Protein AF-A0A821V799-F1 (afdb_monomer_lite)

pLDDT: mean 78.64, std 12.04, range [44.88, 95.44]

Radius of gyration: 31.74 Å; chains: 1; bounding box: 76×40×94 Å

Structure (mmCIF, N/CA/C/O backbone):
data_AF-A0A821V799-F1
#
_entry.id   AF-A0A821V799-F1
#
loop_
_atom_site.group_PDB
_atom_site.id
_atom_site.type_symbol
_atom_site.label_atom_id
_atom_site.label_alt_id
_atom_site.label_comp_id
_atom_site.label_asym_id
_atom_site.label_entity_id
_atom_site.label_seq_id
_atom_site.pdbx_PDB_ins_code
_atom_site.Cartn_x
_atom_site.Cartn_y
_atom_site.Cartn_z
_atom_site.occupancy
_atom_site.B_iso_or_equiv
_atom_site.auth_seq_id
_atom_site.auth_comp_id
_atom_site.auth_asym_id
_atom_site.auth_atom_id
_atom_site.pdbx_PDB_model_num
ATOM 1 N N . MET A 1 1 ? -54.422 -29.832 62.813 1.00 44.88 1 MET A N 1
ATOM 2 C CA . MET A 1 1 ? -53.818 -30.167 61.504 1.00 44.88 1 MET A CA 1
ATOM 3 C C . MET A 1 1 ? -53.545 -28.840 60.808 1.00 44.88 1 MET A C 1
ATOM 5 O O . MET A 1 1 ? -54.494 -28.139 60.508 1.00 44.88 1 MET A O 1
ATOM 9 N N . GLN A 1 2 ? -52.372 -28.248 61.054 1.00 45.84 2 GLN A N 1
ATOM 10 C CA . GLN A 1 2 ? -51.194 -28.250 60.165 1.00 45.84 2 GLN A CA 1
ATOM 11 C C . GLN A 1 2 ? -51.470 -27.666 58.765 1.00 45.84 2 GLN A C 1
ATOM 13 O O . GLN A 1 2 ? -51.736 -28.395 57.826 1.00 45.84 2 GLN A O 1
ATOM 18 N N . SER A 1 3 ? -51.407 -26.330 58.686 1.00 55.09 3 SER A N 1
ATOM 19 C CA . SER A 1 3 ? -50.520 -25.558 57.796 1.00 55.09 3 SER A CA 1
ATOM 20 C C . SER A 1 3 ? -50.220 -26.160 56.413 1.00 55.09 3 SER A C 1
ATOM 22 O O . SER A 1 3 ? -49.156 -26.746 56.211 1.00 55.09 3 SER A O 1
ATOM 24 N N . GLU A 1 4 ? -51.073 -25.884 55.428 1.00 52.06 4 GLU A N 1
ATOM 25 C CA . GLU A 1 4 ? -50.659 -25.845 54.021 1.00 52.06 4 GLU A CA 1
ATOM 26 C C . GLU A 1 4 ? -50.130 -24.439 53.713 1.00 52.06 4 GLU A C 1
ATOM 28 O O . GLU A 1 4 ? -50.867 -23.512 53.385 1.00 52.06 4 GLU A O 1
ATOM 33 N N . GLY A 1 5 ? -48.821 -24.273 53.901 1.00 55.56 5 GLY A N 1
ATOM 34 C CA . GLY A 1 5 ? -48.084 -23.118 53.414 1.00 55.56 5 GLY A CA 1
ATOM 35 C C . GLY A 1 5 ? -47.923 -23.236 51.905 1.00 55.56 5 GLY A C 1
ATOM 36 O O . GLY A 1 5 ? -47.188 -24.093 51.414 1.00 55.56 5 GLY A O 1
ATOM 37 N N . THR A 1 6 ? -48.600 -22.360 51.172 1.00 60.34 6 THR A N 1
ATOM 38 C CA . THR A 1 6 ? -48.305 -22.044 49.778 1.00 60.34 6 THR A CA 1
ATOM 39 C C . THR A 1 6 ? -46.861 -21.560 49.683 1.00 60.34 6 THR A C 1
ATOM 41 O O . THR A 1 6 ? -46.562 -20.387 49.895 1.00 60.34 6 THR A O 1
ATOM 44 N N . SER A 1 7 ? -45.948 -22.488 49.384 1.00 58.31 7 SER A N 1
ATOM 45 C CA . SER A 1 7 ? -44.627 -22.173 48.853 1.00 58.31 7 SER A CA 1
ATOM 46 C C . SER A 1 7 ? -44.840 -21.583 47.465 1.00 58.31 7 SER A C 1
ATOM 48 O O . SER A 1 7 ? -44.888 -22.275 46.448 1.00 58.31 7 SER A O 1
ATOM 50 N N . GLU A 1 8 ? -45.060 -20.276 47.461 1.00 62.00 8 GLU A N 1
ATOM 51 C CA . GLU A 1 8 ? -44.926 -19.411 46.310 1.00 62.00 8 GLU A CA 1
ATOM 52 C C . GLU A 1 8 ? -43.520 -19.651 45.747 1.00 62.00 8 GLU A C 1
ATOM 54 O O . GLU A 1 8 ? -42.513 -19.213 46.308 1.00 62.00 8 GLU A O 1
ATOM 59 N N . LYS A 1 9 ? -43.431 -20.458 44.683 1.00 63.47 9 LYS A N 1
ATOM 60 C CA . LYS A 1 9 ? -42.217 -20.565 43.876 1.00 63.47 9 LYS A CA 1
ATOM 61 C C . LYS A 1 9 ? -41.972 -19.176 43.312 1.00 63.47 9 LYS A C 1
ATOM 63 O O . LYS A 1 9 ? -42.560 -18.810 42.297 1.00 63.47 9 LYS A O 1
ATOM 68 N N . ALA A 1 10 ? -41.136 -18.412 44.008 1.00 65.69 10 ALA A N 1
ATOM 69 C CA . ALA A 1 10 ? -40.643 -17.136 43.540 1.00 65.69 10 ALA A CA 1
ATOM 70 C C . ALA A 1 10 ? -40.168 -17.315 42.085 1.00 65.69 10 ALA A C 1
ATOM 72 O O . ALA A 1 10 ? -39.417 -18.260 41.808 1.00 65.69 10 ALA A O 1
ATOM 73 N N . PRO A 1 11 ? -40.640 -16.482 41.143 1.00 61.97 11 PRO A N 1
ATOM 74 C CA . PRO A 1 11 ? -40.215 -16.566 39.758 1.00 61.97 11 PRO A CA 1
ATOM 75 C C . PRO A 1 11 ? -38.693 -16.445 39.716 1.00 61.97 11 PRO A C 1
ATOM 77 O O . PRO A 1 11 ? -38.118 -15.508 40.270 1.00 61.97 11 PRO A O 1
ATOM 80 N N . ILE A 1 12 ? -38.039 -17.425 39.091 1.00 66.69 12 ILE A N 1
ATOM 81 C CA . ILE A 1 12 ? -36.601 -17.392 38.836 1.00 66.69 12 ILE A CA 1
ATOM 82 C C . ILE A 1 12 ? -36.384 -16.195 37.915 1.00 66.69 12 ILE A C 1
ATOM 84 O O . ILE A 1 12 ? -36.679 -16.262 36.721 1.00 66.69 12 ILE A O 1
ATOM 88 N N . ALA A 1 13 ? -35.946 -15.075 38.492 1.00 69.69 13 ALA A N 1
ATOM 89 C CA . ALA A 1 13 ? -35.537 -13.913 37.728 1.00 69.69 13 ALA A CA 1
ATOM 90 C C . ALA A 1 13 ? -34.509 -14.395 36.692 1.00 69.69 13 ALA A C 1
ATOM 92 O O . ALA A 1 13 ? -33.601 -15.149 37.064 1.00 69.69 13 ALA A O 1
ATOM 93 N N . PRO A 1 14 ? -34.665 -14.040 35.404 1.00 64.94 14 PRO A N 1
ATOM 94 C CA . PRO A 1 14 ? -33.733 -14.466 34.377 1.00 64.94 14 PRO A CA 1
ATOM 95 C C . PRO A 1 14 ? -32.331 -14.090 34.839 1.00 64.94 14 PRO A C 1
ATOM 97 O O . PRO A 1 14 ? -32.068 -12.936 35.179 1.00 64.94 14 PRO A O 1
ATOM 100 N N . MET A 1 15 ? -31.461 -15.095 34.911 1.00 59.28 15 MET A N 1
ATOM 101 C CA . MET A 1 15 ? -30.066 -14.923 35.273 1.00 59.28 15 MET A CA 1
ATOM 102 C C . MET A 1 15 ? -29.466 -14.010 34.202 1.00 59.28 15 MET A C 1
ATOM 104 O O . MET A 1 15 ? -29.146 -14.458 33.102 1.00 59.28 15 MET A O 1
ATOM 108 N N . GLN A 1 16 ? -29.408 -12.705 34.479 1.00 63.66 16 GLN A N 1
ATOM 109 C CA . GLN A 1 16 ? -28.693 -11.753 33.647 1.00 63.66 16 GLN A CA 1
ATOM 110 C C . GLN A 1 16 ? -27.230 -12.173 33.722 1.00 63.66 16 GLN A C 1
ATOM 112 O O . GLN A 1 16 ? -26.526 -11.848 34.678 1.00 63.66 16 GLN A O 1
ATOM 117 N N . MET A 1 17 ? -26.785 -12.965 32.743 1.00 59.81 17 MET A N 1
ATOM 118 C CA . MET A 1 17 ? -25.363 -13.168 32.523 1.00 59.81 17 MET A CA 1
ATOM 119 C C . MET A 1 17 ? -24.771 -11.778 32.341 1.00 59.81 17 MET A C 1
ATOM 121 O O . MET A 1 17 ? -25.079 -11.091 31.369 1.00 59.81 17 MET A O 1
ATOM 125 N N . SER A 1 18 ? -23.993 -11.347 33.333 1.00 63.16 18 SER A N 1
ATOM 126 C CA . SER A 1 18 ? -23.308 -10.066 33.317 1.00 63.16 18 SER A CA 1
ATOM 127 C C . SER A 1 18 ? -22.488 -9.981 32.031 1.00 63.16 18 SER A C 1
ATOM 129 O O . SER A 1 18 ? -21.439 -10.619 31.910 1.00 63.16 18 SER A O 1
ATOM 131 N N . GLN A 1 19 ? -22.970 -9.196 31.063 1.00 58.53 19 GLN A N 1
ATOM 132 C CA . GLN A 1 19 ? -22.263 -8.935 29.806 1.00 58.53 19 GLN A CA 1
ATOM 133 C C . GLN A 1 19 ? -20.850 -8.384 30.066 1.00 58.53 19 GLN A C 1
ATOM 135 O O . GLN A 1 19 ? -19.951 -8.567 29.252 1.00 58.53 19 GLN A O 1
ATOM 140 N N . SER A 1 20 ? -20.604 -7.837 31.265 1.00 61.72 20 SER A N 1
ATOM 141 C CA . SER A 1 20 ? -19.299 -7.328 31.678 1.00 61.72 20 SER A CA 1
ATOM 142 C C . SER A 1 20 ? -18.207 -8.393 31.817 1.00 61.72 20 SER A C 1
ATOM 144 O O . SER A 1 20 ? -17.038 -8.020 31.895 1.00 61.72 20 SER A O 1
ATOM 146 N N . ALA A 1 21 ? -18.545 -9.679 31.969 1.00 57.41 21 ALA A N 1
ATOM 147 C CA . ALA A 1 21 ? -17.542 -10.746 32.062 1.00 57.41 21 ALA A CA 1
ATOM 148 C C . ALA A 1 21 ? -17.084 -11.176 30.662 1.00 57.41 21 ALA A C 1
ATOM 150 O O . ALA A 1 21 ? -15.892 -11.204 30.372 1.00 57.41 21 ALA A O 1
ATOM 151 N N . ILE A 1 22 ? -18.045 -11.385 29.760 1.00 54.50 22 ILE A N 1
ATOM 152 C CA . ILE A 1 22 ? -17.781 -11.797 28.380 1.00 54.50 22 ILE A CA 1
ATOM 153 C C . ILE A 1 22 ? -17.107 -10.656 27.599 1.00 54.50 22 ILE A C 1
ATOM 155 O O . ILE A 1 22 ? -16.171 -10.897 26.858 1.00 54.50 22 ILE A O 1
ATOM 159 N N . GLU A 1 23 ? -17.456 -9.387 27.801 1.00 55.00 23 GLU A N 1
ATOM 160 C CA . GLU A 1 23 ? -16.751 -8.295 27.103 1.00 55.00 23 GLU A CA 1
ATOM 161 C C . GLU A 1 23 ? -15.305 -8.081 27.580 1.00 55.00 23 GLU A C 1
ATOM 163 O O . GLU A 1 23 ? -14.459 -7.625 26.805 1.00 55.00 23 GLU A O 1
ATOM 168 N N . ARG A 1 24 ? -14.982 -8.438 28.832 1.00 54.84 24 ARG A N 1
ATOM 169 C CA . ARG A 1 24 ? -13.600 -8.363 29.336 1.00 54.84 24 ARG A CA 1
ATOM 170 C C . ARG A 1 24 ? -12.710 -9.444 28.750 1.00 54.84 24 ARG A C 1
ATOM 172 O O . ARG A 1 24 ? -11.565 -9.146 28.420 1.00 54.84 24 ARG A O 1
ATOM 179 N N . ASP A 1 25 ? -13.231 -10.655 28.594 1.00 58.16 25 ASP A N 1
ATOM 180 C CA . ASP A 1 25 ? -12.427 -11.797 28.147 1.00 58.16 25 ASP A CA 1
ATOM 181 C C . ASP A 1 25 ? -12.134 -11.761 26.637 1.00 58.16 25 ASP A C 1
ATOM 183 O O . ASP A 1 25 ? -11.174 -12.374 26.172 1.00 58.16 25 ASP A O 1
ATOM 187 N N . TYR A 1 26 ? -12.918 -10.998 25.868 1.00 57.94 26 TYR A N 1
ATOM 188 C CA . TYR A 1 26 ? -12.770 -10.875 24.413 1.00 57.94 26 TYR A CA 1
ATOM 189 C C . TYR A 1 26 ? -12.082 -9.573 23.977 1.00 57.94 26 TYR A C 1
ATOM 191 O O . TYR A 1 26 ? -11.788 -9.396 22.790 1.00 57.94 26 TYR A O 1
ATOM 199 N N . ALA A 1 27 ? -11.782 -8.657 24.905 1.00 60.25 27 ALA A N 1
ATOM 200 C CA . ALA A 1 27 ? -11.033 -7.451 24.586 1.00 60.25 27 ALA A CA 1
ATOM 201 C C . ALA A 1 27 ? -9.577 -7.829 24.243 1.00 60.25 27 ALA A C 1
ATOM 203 O O . ALA A 1 27 ? -8.856 -8.323 25.114 1.00 60.25 27 ALA A O 1
ATOM 204 N N . PRO A 1 28 ? -9.094 -7.592 23.004 1.00 62.81 28 PRO A N 1
ATOM 205 C CA . PRO A 1 28 ? -7.731 -7.950 22.630 1.00 62.81 28 PRO A CA 1
ATOM 206 C C . PRO A 1 28 ? -6.744 -7.288 23.589 1.00 62.81 28 PRO A C 1
ATOM 208 O O . PRO A 1 28 ? -6.852 -6.087 23.865 1.00 62.81 28 PRO A O 1
ATOM 211 N N . SER A 1 29 ? -5.794 -8.077 24.098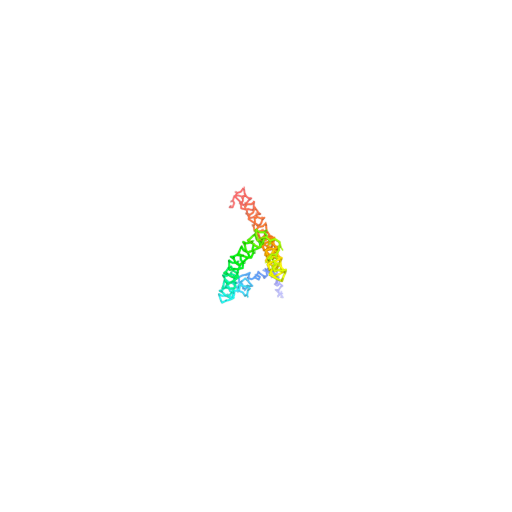 1.00 77.12 29 SER A N 1
ATOM 212 C CA . SER A 1 29 ? -4.816 -7.610 25.079 1.00 77.12 29 SER A CA 1
ATOM 213 C C . SER A 1 29 ? -4.083 -6.364 24.571 1.00 77.12 29 SER A C 1
ATOM 215 O O . SER A 1 29 ? -3.919 -6.148 23.364 1.00 77.12 29 SER A O 1
ATOM 217 N N . SER A 1 30 ? -3.622 -5.518 25.494 1.00 75.38 30 SER A N 1
ATOM 218 C CA . SER A 1 30 ? -2.835 -4.325 25.154 1.00 75.38 30 SER A CA 1
ATOM 219 C C . SER A 1 30 ? -1.642 -4.660 24.246 1.00 75.38 30 SER A C 1
ATOM 221 O O . SER A 1 30 ? -1.372 -3.907 23.311 1.00 75.38 30 SER A O 1
ATOM 223 N N . GLY A 1 31 ? -1.013 -5.825 24.443 1.00 79.50 31 GLY A N 1
ATOM 224 C CA . GLY A 1 31 ? 0.056 -6.342 23.586 1.00 79.50 31 GLY A CA 1
ATOM 225 C C . GLY A 1 31 ? -0.405 -6.693 22.167 1.00 79.50 31 GLY A C 1
ATOM 226 O O . GLY A 1 31 ? 0.225 -6.268 21.200 1.00 79.50 31 GLY A O 1
ATOM 227 N N . ALA A 1 32 ? -1.539 -7.388 22.009 1.00 76.62 32 ALA A N 1
ATOM 228 C CA . ALA A 1 32 ? -2.071 -7.737 20.687 1.00 76.62 32 ALA A CA 1
ATOM 229 C C . ALA A 1 32 ? -2.403 -6.490 19.845 1.00 76.62 32 ALA A C 1
ATOM 231 O O . ALA A 1 32 ? -2.157 -6.460 18.636 1.00 76.62 32 ALA A O 1
ATOM 232 N N . ARG A 1 33 ? -2.898 -5.423 20.487 1.00 80.00 33 ARG A N 1
ATOM 233 C CA . ARG A 1 33 ? -3.135 -4.130 19.823 1.00 80.00 33 ARG A CA 1
ATOM 234 C C . ARG A 1 33 ? -1.834 -3.454 19.389 1.00 80.00 33 ARG A C 1
ATOM 236 O O . ARG A 1 33 ? -1.755 -2.986 18.258 1.00 80.00 33 ARG A O 1
ATOM 243 N N . GLN A 1 34 ? -0.818 -3.433 20.250 1.00 76.06 34 GLN A N 1
ATOM 244 C CA . GLN A 1 34 ? 0.485 -2.837 19.932 1.00 76.06 34 GLN A CA 1
ATOM 245 C C . GLN A 1 34 ? 1.170 -3.549 18.762 1.00 76.06 34 GLN A C 1
ATOM 247 O O . GLN A 1 34 ? 1.641 -2.883 17.843 1.00 76.06 34 GLN A O 1
ATOM 252 N N . ILE A 1 35 ? 1.153 -4.886 18.747 1.00 85.75 35 ILE A N 1
ATOM 253 C CA . ILE A 1 35 ? 1.718 -5.684 17.649 1.00 85.75 35 ILE A CA 1
ATOM 254 C C . ILE A 1 35 ? 1.018 -5.354 16.329 1.00 85.75 35 ILE A C 1
ATOM 256 O O . ILE A 1 35 ? 1.685 -5.085 15.331 1.00 85.75 35 ILE A O 1
ATOM 260 N N . ARG A 1 36 ? -0.322 -5.301 16.322 1.00 78.88 36 ARG A N 1
ATOM 261 C CA . ARG A 1 36 ? -1.086 -4.916 15.127 1.00 78.88 36 ARG A CA 1
ATOM 262 C C . ARG A 1 36 ? -0.696 -3.520 14.636 1.00 78.88 36 ARG A C 1
ATOM 264 O O . ARG A 1 36 ? -0.503 -3.339 13.438 1.00 78.88 36 ARG A O 1
ATOM 271 N N . THR A 1 37 ? -0.554 -2.552 15.538 1.00 83.31 37 THR A N 1
ATOM 272 C CA . THR A 1 37 ? -0.136 -1.189 15.180 1.00 83.31 37 THR A CA 1
ATOM 273 C C . THR A 1 37 ? 1.271 -1.162 14.584 1.00 83.31 37 THR A C 1
ATOM 275 O O . THR A 1 37 ? 1.474 -0.534 13.549 1.00 83.31 37 THR A O 1
ATOM 278 N N . ILE A 1 38 ? 2.230 -1.881 15.175 1.00 88.75 38 ILE A N 1
ATOM 279 C CA . ILE A 1 38 ? 3.603 -1.976 14.653 1.00 88.75 38 ILE A CA 1
ATOM 280 C C . ILE A 1 38 ? 3.608 -2.593 13.251 1.00 88.75 38 ILE A C 1
ATOM 282 O O . ILE A 1 38 ? 4.244 -2.050 12.350 1.00 88.75 38 ILE A O 1
ATOM 286 N N . LEU A 1 39 ? 2.860 -3.679 13.037 1.00 84.12 39 LEU A N 1
ATOM 287 C CA . LEU A 1 39 ? 2.736 -4.313 11.722 1.00 84.12 39 LEU A CA 1
ATOM 288 C C . LEU A 1 39 ? 2.147 -3.361 10.675 1.00 84.12 39 LEU A C 1
ATOM 290 O O . LEU A 1 39 ? 2.625 -3.332 9.545 1.00 84.12 39 LEU A O 1
ATOM 294 N N . LEU A 1 40 ? 1.155 -2.548 11.047 1.00 81.62 40 LEU A N 1
ATOM 295 C CA . LEU A 1 40 ? 0.584 -1.537 10.153 1.00 81.62 40 LEU A CA 1
ATOM 296 C C . LEU A 1 40 ? 1.590 -0.430 9.809 1.00 81.62 40 LEU A C 1
ATOM 298 O O . LEU A 1 40 ? 1.650 -0.008 8.656 1.00 81.62 40 LEU A O 1
ATOM 302 N N . ILE A 1 41 ? 2.401 0.012 10.773 1.00 87.19 41 ILE A N 1
ATOM 303 C CA . ILE A 1 41 ? 3.460 1.006 10.535 1.00 87.19 41 ILE A CA 1
ATOM 304 C C . ILE A 1 41 ? 4.538 0.432 9.610 1.00 87.19 41 ILE A C 1
ATOM 306 O O . ILE A 1 41 ? 4.907 1.076 8.630 1.00 87.19 41 ILE A O 1
ATOM 310 N N . LEU A 1 42 ? 5.018 -0.786 9.881 1.00 88.88 42 LEU A N 1
ATOM 311 C CA . LEU A 1 42 ? 6.009 -1.461 9.036 1.00 88.88 42 LEU A CA 1
ATOM 312 C C . LEU A 1 42 ? 5.488 -1.660 7.612 1.00 88.88 42 LEU A C 1
ATOM 314 O O . LEU A 1 42 ? 6.214 -1.406 6.652 1.00 88.88 42 LEU A O 1
ATOM 318 N N . LEU A 1 43 ? 4.221 -2.051 7.474 1.00 83.12 43 LEU A N 1
ATOM 319 C CA . LEU A 1 43 ? 3.562 -2.152 6.180 1.00 83.12 43 LEU A CA 1
ATOM 320 C C . LEU A 1 43 ? 3.540 -0.794 5.466 1.00 83.12 43 LEU A C 1
ATOM 322 O O . LEU A 1 43 ? 3.904 -0.727 4.297 1.00 83.12 43 LEU A O 1
ATOM 326 N N . ALA A 1 44 ? 3.179 0.290 6.156 1.00 81.25 44 ALA A N 1
ATOM 327 C CA . ALA A 1 44 ? 3.164 1.631 5.570 1.00 81.25 44 ALA A CA 1
ATOM 328 C C . ALA A 1 44 ? 4.558 2.082 5.094 1.00 81.25 44 ALA A C 1
ATOM 330 O O . ALA A 1 44 ? 4.686 2.605 3.987 1.00 81.25 44 ALA A O 1
ATOM 331 N N . ILE A 1 45 ? 5.607 1.830 5.886 1.00 90.69 45 ILE A N 1
ATOM 332 C CA . ILE A 1 45 ? 7.000 2.120 5.504 1.00 90.69 45 ILE A CA 1
ATOM 333 C C . ILE A 1 45 ? 7.396 1.308 4.268 1.00 90.69 45 ILE A C 1
ATOM 335 O O . ILE A 1 45 ? 7.927 1.864 3.307 1.00 90.69 45 ILE A O 1
ATOM 339 N N . HIS A 1 46 ? 7.110 0.004 4.267 1.00 87.69 46 HIS A N 1
ATOM 340 C CA . HIS A 1 46 ? 7.394 -0.866 3.128 1.00 87.69 46 HIS A CA 1
ATOM 341 C C . HIS A 1 46 ? 6.692 -0.378 1.852 1.00 87.69 46 HIS A C 1
ATOM 343 O O . HI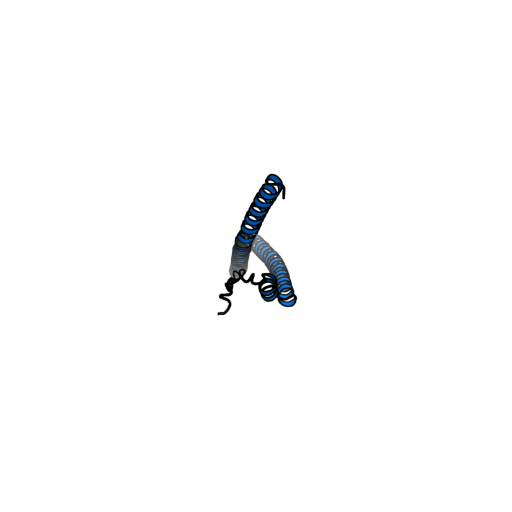S A 1 46 ? 7.320 -0.321 0.796 1.00 87.69 46 HIS A O 1
ATOM 349 N N . MET A 1 47 ? 5.430 0.052 1.953 1.00 79.50 47 MET A N 1
ATOM 350 C CA . MET A 1 47 ? 4.680 0.615 0.825 1.00 79.50 47 MET A CA 1
ATOM 351 C C . MET A 1 47 ? 5.284 1.928 0.315 1.00 79.50 47 MET A C 1
ATOM 353 O O . MET A 1 47 ? 5.379 2.121 -0.896 1.00 79.50 47 MET A O 1
ATOM 357 N N . ALA A 1 48 ? 5.727 2.816 1.209 1.00 86.31 48 ALA A N 1
ATOM 358 C CA . ALA A 1 48 ? 6.372 4.066 0.813 1.00 86.31 48 ALA A CA 1
ATOM 359 C C . ALA A 1 48 ? 7.669 3.809 0.028 1.00 86.31 48 ALA A C 1
ATOM 361 O O . ALA A 1 48 ? 7.883 4.405 -1.027 1.00 86.31 48 ALA A O 1
ATOM 362 N N . LEU A 1 49 ? 8.500 2.873 0.497 1.00 89.75 49 LEU A N 1
ATOM 363 C CA . LEU A 1 49 ? 9.725 2.475 -0.201 1.00 89.75 49 LEU A CA 1
ATOM 364 C C . LEU A 1 49 ? 9.425 1.812 -1.552 1.00 89.75 49 LEU A C 1
ATOM 366 O O . LEU A 1 49 ? 10.062 2.143 -2.550 1.00 89.75 49 LEU A O 1
ATOM 370 N N . ALA A 1 50 ? 8.429 0.922 -1.603 1.00 84.00 50 ALA A N 1
ATOM 371 C CA . ALA A 1 50 ? 8.008 0.273 -2.843 1.00 84.00 50 ALA A CA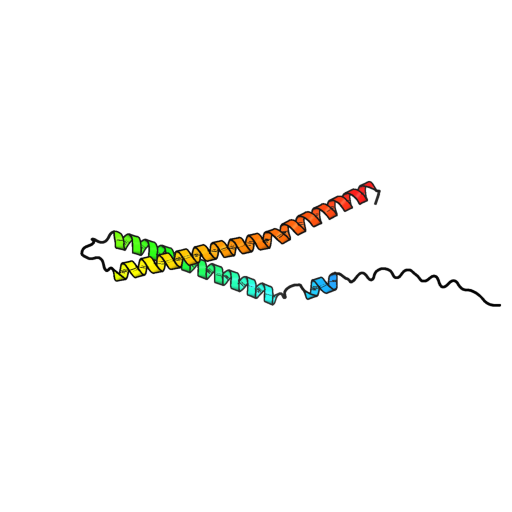 1
ATOM 372 C C . ALA A 1 50 ? 7.503 1.288 -3.882 1.00 84.00 50 ALA A C 1
ATOM 374 O O . ALA A 1 50 ? 7.796 1.146 -5.068 1.00 84.00 50 ALA A O 1
ATOM 375 N N . TRP A 1 51 ? 6.791 2.333 -3.446 1.00 86.62 51 TRP A N 1
ATOM 376 C CA . TRP A 1 51 ? 6.335 3.414 -4.319 1.00 86.62 51 TRP A CA 1
ATOM 377 C C . TRP A 1 51 ? 7.495 4.224 -4.904 1.00 86.62 51 TRP A C 1
ATOM 379 O O . TRP A 1 51 ? 7.525 4.462 -6.111 1.00 86.62 51 TRP A O 1
ATOM 389 N N . VAL A 1 52 ? 8.470 4.610 -4.073 1.00 89.69 52 VAL A N 1
ATOM 390 C CA . VAL A 1 52 ? 9.677 5.315 -4.541 1.00 89.69 52 VAL A CA 1
ATOM 391 C C . VAL A 1 52 ? 10.422 4.464 -5.567 1.00 89.69 52 VAL A C 1
ATOM 393 O O . VAL A 1 52 ? 10.700 4.941 -6.664 1.00 89.69 52 VAL A O 1
ATOM 396 N N . TYR A 1 53 ? 10.648 3.185 -5.260 1.00 86.62 53 TYR A N 1
ATOM 397 C CA . TYR A 1 53 ? 11.301 2.258 -6.181 1.00 86.62 53 TYR A CA 1
ATOM 398 C C . TYR A 1 53 ? 10.528 2.116 -7.499 1.00 86.62 53 TYR A C 1
ATOM 400 O O . TYR A 1 53 ? 11.111 2.191 -8.574 1.00 86.62 53 TYR A O 1
ATOM 408 N N . PHE A 1 54 ? 9.202 1.975 -7.449 1.00 86.00 54 PHE A N 1
ATOM 409 C CA . PHE A 1 54 ? 8.366 1.908 -8.649 1.00 86.00 54 PHE A CA 1
ATOM 410 C C . PHE A 1 54 ? 8.513 3.153 -9.540 1.00 86.00 54 PHE A C 1
ATOM 412 O O . PHE A 1 54 ? 8.661 3.020 -10.758 1.00 86.00 54 PHE A O 1
ATOM 419 N N . LEU A 1 55 ? 8.533 4.352 -8.947 1.00 89.50 55 LEU A N 1
ATOM 420 C CA . LEU A 1 55 ? 8.765 5.595 -9.687 1.00 89.50 55 LEU A CA 1
ATOM 421 C C . LEU A 1 55 ? 10.152 5.627 -10.336 1.00 89.50 55 LEU A C 1
ATOM 423 O O . LEU A 1 55 ? 10.265 6.027 -11.495 1.00 89.50 55 LEU A O 1
ATOM 427 N N . GLU A 1 56 ? 11.191 5.166 -9.638 1.00 89.38 56 GLU A N 1
ATOM 428 C CA . GLU A 1 56 ? 12.539 5.049 -10.207 1.00 89.38 56 GLU A CA 1
ATOM 429 C C . GLU A 1 56 ? 12.560 4.126 -11.430 1.00 89.38 56 GLU A C 1
ATOM 431 O O . GLU A 1 56 ? 13.155 4.472 -12.451 1.00 89.38 56 GLU A O 1
ATOM 436 N N . GLN A 1 57 ? 11.860 2.988 -11.376 1.00 88.38 57 GLN A N 1
ATOM 437 C CA . GLN A 1 57 ? 11.781 2.056 -12.507 1.00 88.38 57 GLN A CA 1
ATOM 438 C C . GLN A 1 57 ? 11.016 2.654 -13.696 1.00 88.38 57 GLN A C 1
ATOM 440 O O . GLN A 1 57 ? 11.424 2.453 -14.841 1.00 88.38 57 GLN A O 1
ATOM 445 N N . ILE A 1 58 ? 9.957 3.439 -13.453 1.00 88.75 58 ILE A N 1
ATOM 446 C CA . ILE A 1 58 ? 9.264 4.190 -14.514 1.00 88.75 58 ILE A CA 1
ATOM 447 C C . ILE A 1 58 ? 10.205 5.213 -15.152 1.00 88.75 58 ILE A C 1
ATOM 449 O O . ILE A 1 58 ? 10.281 5.291 -16.379 1.00 88.75 58 ILE A O 1
ATOM 453 N N . ILE A 1 59 ? 10.923 5.996 -14.344 1.00 91.88 59 ILE A N 1
ATOM 454 C CA . ILE A 1 59 ? 11.867 7.001 -14.847 1.00 91.88 59 ILE A CA 1
ATOM 455 C C . ILE A 1 59 ? 12.965 6.320 -15.672 1.00 91.88 59 ILE A C 1
ATOM 457 O O . ILE A 1 59 ? 13.244 6.764 -16.786 1.00 91.88 59 ILE A O 1
ATOM 461 N N . GLY A 1 60 ? 13.529 5.215 -15.175 1.00 88.62 60 GLY A N 1
ATOM 462 C CA . GLY A 1 60 ? 14.516 4.409 -15.894 1.00 88.62 60 GLY A CA 1
ATOM 463 C C . GLY A 1 60 ? 13.978 3.867 -17.220 1.00 88.62 60 GLY A C 1
ATOM 464 O O . GLY A 1 60 ? 14.661 3.940 -18.241 1.00 88.62 60 GLY A O 1
ATOM 465 N N . LEU A 1 61 ? 12.719 3.421 -17.248 1.00 90.12 61 LEU A N 1
ATOM 466 C CA . LEU A 1 61 ? 12.058 2.973 -18.472 1.00 90.12 61 LEU A CA 1
ATOM 467 C C . LEU A 1 61 ? 11.875 4.117 -19.484 1.00 90.12 61 LEU A C 1
ATOM 469 O O . LEU A 1 61 ? 12.147 3.939 -20.672 1.00 90.12 61 LEU A O 1
ATOM 473 N N . ILE A 1 62 ? 11.446 5.300 -19.035 1.00 90.19 62 ILE A N 1
ATOM 474 C CA . ILE A 1 62 ? 11.306 6.489 -19.895 1.00 90.19 62 ILE A CA 1
ATOM 475 C C . ILE A 1 62 ? 12.669 6.881 -20.474 1.00 90.19 62 ILE A C 1
ATOM 477 O O . ILE A 1 62 ? 12.792 7.100 -21.681 1.00 90.19 62 ILE A O 1
ATOM 481 N N . GLN A 1 63 ? 13.702 6.929 -19.631 1.00 89.06 63 GLN A N 1
ATOM 482 C CA . GLN A 1 63 ? 15.070 7.214 -20.059 1.00 89.06 63 GLN A CA 1
ATOM 483 C C . GLN A 1 63 ? 15.558 6.183 -21.080 1.00 89.06 63 GLN A C 1
ATOM 485 O O . GLN A 1 63 ? 16.103 6.574 -22.109 1.00 89.06 63 GLN A O 1
ATOM 490 N N . TYR A 1 64 ? 15.284 4.893 -20.866 1.00 88.12 64 TYR A N 1
ATOM 491 C CA . TYR A 1 64 ? 15.607 3.829 -21.815 1.00 88.12 64 TYR A CA 1
ATOM 492 C C . TYR A 1 64 ? 14.973 4.054 -23.198 1.00 88.12 64 TYR A C 1
ATOM 494 O O . TYR A 1 64 ? 15.642 3.905 -24.221 1.00 88.12 64 TYR A O 1
ATOM 502 N N . TYR A 1 65 ? 13.699 4.454 -23.259 1.00 87.75 65 TYR A N 1
ATOM 503 C CA . TYR A 1 65 ? 13.030 4.722 -24.539 1.00 87.75 65 TYR A CA 1
ATOM 504 C C . TYR A 1 65 ? 13.547 5.973 -25.258 1.00 87.75 65 TYR A C 1
ATOM 506 O O . TYR A 1 65 ? 13.450 6.029 -26.490 1.00 87.75 65 TYR A O 1
ATOM 514 N N . ASN A 1 66 ? 14.133 6.918 -24.516 1.00 89.56 66 ASN A N 1
ATOM 515 C CA . ASN A 1 66 ? 14.804 8.099 -25.061 1.00 89.56 66 ASN A CA 1
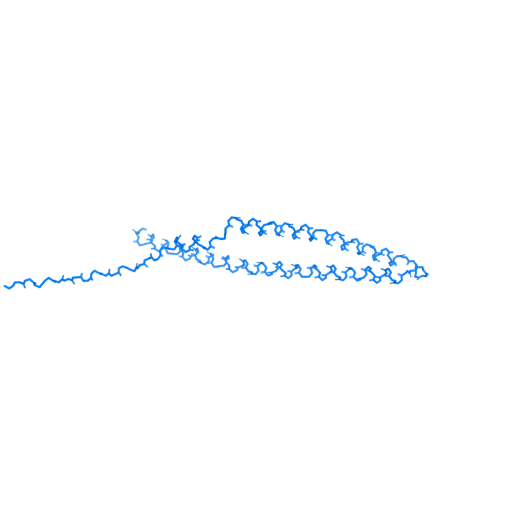ATOM 516 C C . ASN A 1 66 ? 16.202 7.795 -25.632 1.00 89.56 66 ASN A C 1
ATOM 518 O O . ASN A 1 66 ? 16.720 8.595 -26.410 1.00 89.56 66 ASN A O 1
ATOM 522 N N . VAL A 1 67 ? 16.808 6.648 -25.302 1.00 85.81 67 VAL A N 1
ATOM 523 C CA . VAL A 1 67 ? 18.075 6.212 -25.910 1.00 85.81 67 VAL A CA 1
ATOM 524 C C . VAL A 1 67 ? 17.833 5.787 -27.374 1.00 85.81 67 VAL A C 1
ATOM 526 O O . VAL A 1 67 ? 16.853 5.087 -27.663 1.00 85.81 67 VAL A O 1
ATOM 529 N N . PRO A 1 68 ? 18.692 6.174 -28.335 1.00 86.94 68 PRO A N 1
ATOM 530 C CA . PRO A 1 68 ? 18.643 5.685 -29.716 1.00 86.94 68 PRO A CA 1
ATOM 531 C C . PRO A 1 68 ? 18.570 4.146 -29.819 1.00 86.94 68 PRO A C 1
ATOM 533 O O . PRO A 1 68 ? 19.115 3.420 -28.989 1.00 86.94 68 PRO A O 1
ATOM 536 N N . LYS A 1 69 ? 17.811 3.616 -30.790 1.00 83.06 69 LYS A N 1
ATOM 537 C CA . LYS A 1 69 ? 17.495 2.168 -30.887 1.00 83.06 69 LYS A CA 1
ATOM 538 C C . LYS A 1 69 ? 18.713 1.285 -31.175 1.00 83.06 69 LYS A C 1
ATOM 540 O O . LYS A 1 69 ? 18.699 0.107 -30.840 1.00 83.06 69 LYS A O 1
ATOM 545 N N . ASP A 1 70 ? 19.728 1.854 -31.798 1.00 84.81 70 ASP A N 1
ATOM 546 C CA . ASP A 1 70 ? 20.995 1.246 -32.203 1.00 84.81 70 ASP A CA 1
ATOM 547 C C . ASP A 1 70 ? 21.937 0.930 -31.031 1.00 84.81 70 ASP A C 1
ATOM 549 O O . ASP A 1 70 ? 22.787 0.054 -31.157 1.00 84.81 70 ASP A O 1
ATOM 553 N N . ILE A 1 71 ? 21.747 1.578 -29.878 1.00 83.25 71 ILE A N 1
ATOM 554 C CA . ILE A 1 71 ? 22.556 1.391 -28.656 1.00 83.25 71 ILE A CA 1
ATOM 555 C C . ILE A 1 71 ? 21.737 0.882 -27.461 1.00 83.25 71 ILE A C 1
ATOM 557 O O . ILE A 1 71 ? 22.214 0.848 -26.327 1.00 83.25 71 ILE A O 1
ATOM 561 N N . ARG A 1 72 ? 20.485 0.480 -27.693 1.00 83.56 72 ARG A N 1
ATOM 562 C CA . ARG A 1 72 ? 19.589 -0.003 -26.641 1.00 83.56 72 ARG A CA 1
ATOM 563 C C . ARG A 1 72 ? 19.906 -1.444 -26.242 1.00 83.56 72 ARG A C 1
ATOM 565 O O . ARG A 1 72 ? 19.813 -2.356 -27.056 1.00 83.56 72 ARG A O 1
ATOM 572 N N . ASP A 1 73 ? 20.167 -1.656 -24.954 1.00 87.31 73 ASP A N 1
ATOM 573 C CA . ASP A 1 73 ? 20.242 -2.995 -24.366 1.00 87.31 73 ASP A CA 1
ATOM 574 C C . ASP A 1 73 ? 18.833 -3.532 -24.062 1.00 87.31 73 ASP A C 1
ATOM 576 O O . ASP A 1 73 ? 18.109 -3.016 -23.208 1.00 87.31 73 ASP A O 1
ATOM 580 N N . TYR A 1 74 ? 18.413 -4.573 -24.776 1.00 83.75 74 TYR A N 1
ATOM 581 C CA . TYR A 1 74 ? 17.099 -5.192 -24.592 1.00 83.75 74 TYR A CA 1
ATOM 582 C C . TYR A 1 74 ? 16.937 -5.875 -23.224 1.00 83.75 74 TYR A C 1
ATOM 584 O O . TYR A 1 74 ? 15.816 -5.937 -22.712 1.00 83.75 74 TYR A O 1
ATOM 592 N N . ASN A 1 75 ? 18.026 -6.322 -22.589 1.00 86.25 75 ASN A N 1
ATOM 593 C CA . ASN A 1 75 ? 17.966 -6.926 -21.256 1.00 86.25 75 ASN A CA 1
ATOM 594 C C . ASN A 1 75 ? 17.634 -5.879 -20.184 1.00 86.25 75 ASN A C 1
ATOM 596 O O . ASN A 1 75 ? 16.837 -6.142 -19.281 1.00 86.25 75 ASN A O 1
ATOM 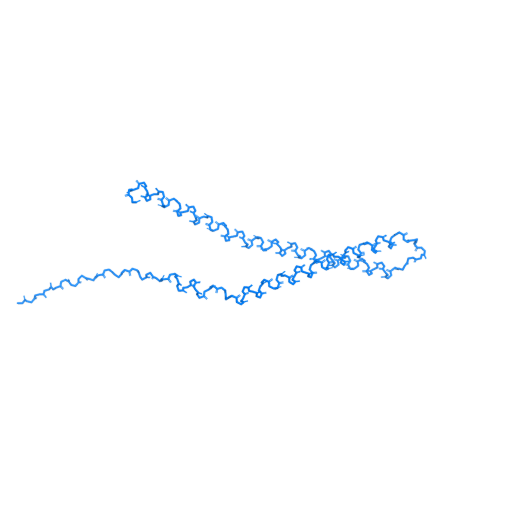600 N N . ALA A 1 76 ? 18.179 -4.665 -20.320 1.00 82.19 76 ALA A N 1
ATOM 601 C CA . ALA A 1 76 ? 17.845 -3.545 -19.443 1.00 82.19 76 ALA A CA 1
ATOM 602 C C . ALA A 1 76 ? 16.359 -3.165 -19.565 1.00 82.19 76 ALA A C 1
ATOM 604 O O . ALA A 1 76 ? 15.683 -2.978 -18.554 1.00 82.19 76 ALA A O 1
ATOM 605 N N . ALA A 1 77 ? 15.824 -3.142 -20.791 1.00 80.81 77 ALA A N 1
ATOM 606 C CA . ALA A 1 77 ? 14.402 -2.901 -21.044 1.00 80.81 77 ALA A CA 1
ATOM 607 C C . ALA A 1 77 ? 13.507 -3.903 -20.309 1.00 80.81 77 ALA A C 1
ATOM 609 O O . ALA A 1 77 ? 12.552 -3.518 -19.636 1.00 80.81 77 ALA A O 1
ATOM 610 N N . PHE A 1 78 ? 13.831 -5.193 -20.432 1.00 86.94 78 PHE A N 1
ATOM 611 C CA . PHE A 1 78 ? 13.075 -6.268 -19.803 1.00 86.94 78 PHE A CA 1
ATOM 612 C C . PHE A 1 78 ? 13.096 -6.158 -18.273 1.00 86.94 78 PHE A C 1
ATOM 614 O O . PHE A 1 78 ? 12.065 -6.347 -17.625 1.00 86.94 78 PHE A O 1
ATOM 621 N N . SER A 1 79 ? 14.238 -5.776 -17.696 1.00 88.75 79 SER A N 1
ATOM 622 C CA . SER A 1 79 ? 14.361 -5.526 -16.257 1.00 88.75 79 SER A CA 1
ATOM 623 C C . SER A 1 79 ? 13.442 -4.387 -15.802 1.00 88.75 79 SER A C 1
ATOM 625 O O . SER A 1 79 ? 12.596 -4.591 -14.933 1.00 88.75 79 SER A O 1
ATOM 627 N N . TYR A 1 80 ? 13.498 -3.224 -16.461 1.00 85.75 80 TYR A N 1
ATOM 628 C CA . TYR A 1 80 ? 12.628 -2.095 -16.116 1.00 85.75 80 TYR A CA 1
ATOM 629 C C . TYR A 1 80 ? 11.143 -2.437 -16.273 1.00 85.75 80 TYR A C 1
ATOM 631 O O . TYR A 1 80 ? 10.348 -2.156 -15.378 1.00 85.75 80 TYR A O 1
ATOM 639 N N . ILE A 1 81 ? 10.758 -3.086 -17.377 1.00 85.81 81 ILE A N 1
ATOM 640 C CA . ILE A 1 81 ? 9.363 -3.480 -17.622 1.00 85.81 81 ILE A CA 1
ATOM 641 C C . ILE A 1 81 ? 8.885 -4.466 -16.556 1.00 85.81 81 ILE A C 1
ATOM 643 O O . ILE A 1 81 ? 7.801 -4.280 -16.005 1.00 85.81 81 ILE A O 1
ATOM 647 N N . SER A 1 82 ? 9.676 -5.493 -16.239 1.00 87.50 82 SER A N 1
ATOM 648 C CA . SER A 1 82 ? 9.278 -6.485 -15.236 1.00 87.50 82 SER A CA 1
ATOM 649 C C . SER A 1 82 ? 9.129 -5.852 -13.850 1.00 87.50 82 SER A C 1
ATOM 651 O O . SER A 1 82 ? 8.107 -6.076 -13.201 1.00 87.50 82 SER A O 1
ATOM 653 N N . ASN A 1 83 ? 10.045 -4.971 -13.437 1.00 86.56 83 ASN A N 1
ATOM 654 C CA . ASN A 1 83 ? 9.932 -4.253 -12.165 1.00 86.56 83 ASN A CA 1
ATOM 655 C C . ASN A 1 83 ? 8.719 -3.309 -12.117 1.00 86.56 83 ASN A C 1
ATOM 657 O O . ASN A 1 83 ? 8.034 -3.245 -11.095 1.00 86.56 83 ASN A O 1
ATOM 661 N N . VAL A 1 84 ? 8.406 -2.614 -13.217 1.00 87.25 84 VAL A N 1
ATOM 662 C CA . VAL A 1 84 ? 7.190 -1.787 -13.324 1.00 87.25 84 VAL A CA 1
ATOM 663 C C . VAL A 1 84 ? 5.935 -2.658 -13.197 1.00 87.25 84 VAL A C 1
ATOM 665 O O . VAL A 1 84 ? 5.024 -2.312 -12.447 1.00 87.25 84 VAL A O 1
ATOM 668 N N . VAL A 1 85 ? 5.884 -3.815 -13.863 1.00 90.00 85 VAL A N 1
ATOM 669 C CA . VAL A 1 85 ? 4.744 -4.743 -13.761 1.00 90.00 85 VAL A CA 1
ATOM 670 C C . VAL A 1 85 ? 4.583 -5.269 -12.333 1.00 90.00 85 VAL A C 1
ATOM 672 O O . VAL A 1 85 ? 3.476 -5.233 -11.795 1.00 90.00 85 VAL A O 1
ATOM 675 N N . PHE A 1 86 ? 5.667 -5.701 -11.684 1.00 87.06 86 PHE A N 1
ATOM 676 C CA . PHE A 1 86 ? 5.618 -6.148 -10.289 1.00 87.06 86 PHE A CA 1
ATOM 677 C C . PHE A 1 86 ? 5.160 -5.036 -9.340 1.00 87.06 86 PHE A C 1
ATOM 679 O O . PHE A 1 86 ? 4.314 -5.284 -8.479 1.00 87.06 86 PHE A O 1
ATOM 686 N N . GLY A 1 87 ? 5.649 -3.806 -9.525 1.00 84.44 87 GLY A N 1
ATOM 687 C CA . GLY A 1 87 ? 5.196 -2.646 -8.755 1.00 84.44 87 GLY A CA 1
ATOM 688 C C . GLY A 1 87 ? 3.702 -2.363 -8.941 1.00 84.44 87 GLY A C 1
ATOM 689 O O . GLY A 1 87 ? 2.988 -2.151 -7.960 1.00 84.44 87 GLY A O 1
ATOM 690 N N . ALA A 1 88 ? 3.194 -2.451 -10.173 1.00 84.94 88 ALA A N 1
ATOM 691 C CA . ALA A 1 88 ? 1.771 -2.277 -10.465 1.00 84.94 88 ALA A CA 1
ATOM 692 C C . ALA A 1 88 ? 0.896 -3.358 -9.802 1.00 84.94 88 ALA A C 1
ATOM 694 O O . ALA A 1 88 ? -0.151 -3.039 -9.234 1.00 84.94 88 ALA A O 1
ATOM 695 N N . ILE A 1 89 ? 1.336 -4.622 -9.818 1.00 88.38 89 ILE A N 1
ATOM 696 C CA . ILE A 1 89 ? 0.646 -5.729 -9.131 1.00 88.38 89 ILE A CA 1
ATOM 697 C C . ILE A 1 89 ? 0.596 -5.479 -7.617 1.00 88.38 89 ILE A C 1
ATOM 699 O O . ILE A 1 89 ? -0.451 -5.668 -6.997 1.00 88.38 89 ILE A O 1
ATOM 703 N N . LEU A 1 90 ? 1.698 -5.013 -7.025 1.00 84.75 90 LEU A N 1
ATOM 704 C CA . LEU A 1 90 ? 1.774 -4.656 -5.604 1.00 84.75 90 LEU A CA 1
ATOM 705 C C . LEU A 1 90 ? 0.780 -3.547 -5.232 1.00 84.75 90 LEU A C 1
ATOM 707 O O . LEU A 1 90 ? 0.058 -3.674 -4.241 1.00 84.75 90 LEU A O 1
ATOM 711 N N . ILE A 1 91 ? 0.688 -2.495 -6.051 1.00 81.88 91 ILE A N 1
ATOM 712 C CA . ILE A 1 91 ? -0.274 -1.399 -5.856 1.00 81.88 91 ILE A CA 1
ATOM 713 C C . ILE A 1 91 ? -1.717 -1.910 -5.960 1.00 81.88 91 ILE A C 1
ATOM 715 O O . ILE A 1 91 ? -2.561 -1.549 -5.138 1.00 81.88 91 ILE A O 1
ATOM 719 N N . LEU A 1 92 ? -2.009 -2.777 -6.934 1.00 87.25 92 LEU A N 1
ATOM 720 C CA . LEU A 1 92 ? -3.335 -3.378 -7.085 1.00 87.25 92 LEU A CA 1
ATOM 721 C C . LEU A 1 92 ? -3.711 -4.225 -5.863 1.00 87.25 92 LEU A C 1
ATOM 723 O O . LEU A 1 92 ? -4.816 -4.093 -5.333 1.00 87.25 92 LEU A O 1
ATOM 727 N N . TYR A 1 93 ? -2.789 -5.061 -5.386 1.00 85.50 93 TYR A N 1
ATOM 728 C CA . TYR A 1 93 ? -2.998 -5.874 -4.191 1.00 85.50 93 TYR A CA 1
ATOM 729 C C . TYR A 1 93 ? -3.279 -5.004 -2.956 1.00 85.50 93 TYR A C 1
ATOM 731 O O . TYR A 1 93 ? -4.197 -5.291 -2.185 1.00 85.50 93 TYR A O 1
ATOM 739 N N . LEU A 1 94 ? -2.555 -3.891 -2.806 1.00 79.44 94 LEU A N 1
ATOM 740 C CA . LEU A 1 94 ? -2.798 -2.913 -1.747 1.00 79.44 94 LEU A CA 1
ATOM 741 C C . LEU A 1 94 ? -4.191 -2.283 -1.854 1.00 79.44 94 LEU A C 1
ATOM 743 O O . LEU A 1 94 ? -4.893 -2.185 -0.848 1.00 79.44 94 LEU A O 1
ATOM 747 N N . ALA A 1 95 ? -4.607 -1.872 -3.053 1.00 80.56 95 ALA A N 1
ATOM 748 C CA . ALA A 1 95 ? -5.929 -1.291 -3.267 1.00 80.56 95 ALA A CA 1
ATOM 749 C C . ALA A 1 95 ? -7.044 -2.268 -2.853 1.00 80.56 95 ALA A C 1
ATOM 751 O O . ALA A 1 95 ? -7.984 -1.873 -2.161 1.00 80.56 95 ALA A O 1
ATOM 752 N N . ILE A 1 96 ? -6.897 -3.554 -3.196 1.00 87.69 96 ILE A N 1
ATOM 753 C CA . ILE A 1 96 ? -7.820 -4.621 -2.782 1.00 87.69 96 ILE A CA 1
ATOM 754 C C . ILE A 1 96 ? -7.818 -4.785 -1.258 1.00 87.69 96 ILE A C 1
ATOM 756 O O . ILE A 1 96 ? -8.884 -4.875 -0.649 1.00 87.69 96 ILE A O 1
ATOM 760 N N . TYR A 1 97 ? -6.643 -4.792 -0.625 1.00 83.62 97 TYR A N 1
ATOM 761 C CA . TYR A 1 97 ? -6.531 -4.921 0.828 1.00 83.62 97 TYR A CA 1
ATOM 762 C C . TYR A 1 97 ? -7.188 -3.746 1.566 1.00 83.62 97 TYR A C 1
ATOM 764 O O . TYR A 1 97 ? -7.992 -3.957 2.474 1.00 83.62 97 TYR A O 1
ATOM 772 N N . ILE A 1 98 ? -6.904 -2.507 1.152 1.00 77.19 98 ILE A N 1
ATOM 773 C CA . ILE A 1 98 ? -7.517 -1.298 1.719 1.00 77.19 98 ILE A CA 1
ATOM 774 C C . ILE A 1 98 ? -9.037 -1.353 1.550 1.00 77.19 98 ILE A C 1
ATOM 776 O O . ILE A 1 98 ? -9.775 -1.121 2.509 1.00 77.19 98 ILE A O 1
ATOM 780 N N . PHE A 1 99 ? -9.509 -1.718 0.357 1.00 81.88 99 PHE A N 1
ATOM 781 C CA . PHE A 1 99 ? -10.931 -1.905 0.096 1.00 81.88 99 PHE A CA 1
ATOM 782 C C . PHE A 1 99 ? -11.552 -2.944 1.041 1.00 81.88 99 PHE A C 1
ATOM 784 O O . PHE A 1 99 ? -12.577 -2.665 1.662 1.00 81.88 99 PHE A O 1
ATOM 791 N N . ALA A 1 100 ? -10.914 -4.101 1.226 1.00 80.06 100 ALA A N 1
ATOM 792 C CA . ALA A 1 100 ? -11.383 -5.132 2.148 1.00 80.06 100 ALA A CA 1
ATOM 793 C C . ALA A 1 100 ? -11.456 -4.626 3.599 1.00 80.06 100 ALA A C 1
ATOM 795 O O . ALA A 1 100 ? -12.445 -4.886 4.286 1.00 80.06 100 ALA A O 1
ATOM 796 N N . VAL A 1 101 ? -10.464 -3.851 4.054 1.00 78.75 101 VAL A N 1
ATOM 797 C CA . VAL A 1 101 ? -10.476 -3.227 5.388 1.00 78.75 101 VAL A CA 1
ATOM 798 C C . VAL A 1 101 ? -11.646 -2.252 5.533 1.00 78.75 101 VAL A C 1
ATOM 800 O O . VAL A 1 101 ? -12.347 -2.306 6.542 1.00 78.75 101 VAL A O 1
ATOM 803 N N . PHE A 1 102 ? -11.904 -1.399 4.537 1.00 71.00 102 PHE A N 1
ATOM 804 C CA . PHE A 1 102 ? -13.049 -0.482 4.568 1.00 71.00 102 PHE A CA 1
ATOM 805 C C . PHE A 1 102 ? -14.384 -1.225 4.581 1.00 71.00 102 PHE A C 1
ATOM 807 O O . PHE A 1 102 ? -15.270 -0.869 5.354 1.00 71.00 102 PHE A O 1
ATOM 814 N N . GLN A 1 103 ? -14.522 -2.281 3.780 1.00 75.06 103 GLN A N 1
ATOM 815 C CA . GLN A 1 103 ? -15.735 -3.096 3.749 1.00 75.06 103 GLN A CA 1
ATOM 816 C C . GLN A 1 103 ? -15.961 -3.815 5.085 1.00 75.06 103 GLN A C 1
ATOM 818 O O . GLN A 1 103 ? -17.078 -3.806 5.602 1.00 75.06 103 GLN A O 1
ATOM 823 N N . TYR A 1 104 ? -14.900 -4.356 5.688 1.00 75.56 104 TYR A N 1
ATOM 824 C CA . TYR A 1 104 ? -14.960 -4.963 7.016 1.00 75.56 104 TYR A CA 1
ATOM 825 C C . TYR A 1 104 ? -15.303 -3.936 8.106 1.00 75.56 104 TYR A C 1
ATOM 827 O O . TYR A 1 104 ? -16.106 -4.226 8.987 1.00 75.56 104 TYR A O 1
ATOM 835 N N . ALA A 1 105 ? -14.757 -2.718 8.033 1.00 68.06 105 ALA A N 1
ATOM 836 C CA . ALA A 1 105 ? -15.047 -1.638 8.980 1.00 68.06 105 ALA A CA 1
ATOM 837 C C . ALA A 1 105 ? -16.457 -1.042 8.814 1.00 68.06 105 ALA A C 1
ATOM 839 O O . ALA A 1 105 ? -17.025 -0.518 9.773 1.00 68.06 105 ALA A O 1
ATOM 840 N N . ARG A 1 106 ? -17.049 -1.141 7.618 1.00 70.81 106 ARG A N 1
ATOM 841 C CA . ARG A 1 106 ? -18.385 -0.609 7.323 1.00 70.81 106 ARG A CA 1
ATOM 842 C C . ARG A 1 106 ? -19.485 -1.329 8.101 1.00 70.81 106 ARG A C 1
ATOM 844 O O . ARG A 1 106 ? -20.434 -0.684 8.537 1.00 70.81 106 ARG A O 1
ATOM 851 N N . ILE A 1 107 ? -19.351 -2.641 8.305 1.00 68.88 107 ILE A N 1
ATOM 852 C CA . ILE A 1 107 ? -20.369 -3.459 8.982 1.00 68.88 107 ILE A CA 1
ATOM 853 C C . ILE A 1 107 ? -20.534 -3.042 10.461 1.00 68.88 107 ILE A C 1
ATOM 855 O O . ILE A 1 107 ? -21.655 -2.701 10.836 1.00 68.88 107 ILE A O 1
ATOM 859 N N . PRO A 1 108 ? -19.473 -2.952 11.293 1.00 68.00 108 PRO A N 1
ATOM 860 C CA . PRO A 1 108 ? -19.583 -2.465 12.670 1.00 68.00 108 PRO A CA 1
ATOM 861 C C . PRO A 1 108 ? -20.157 -1.052 12.792 1.00 68.00 108 PRO A C 1
ATOM 863 O O . PRO A 1 108 ? -20.936 -0.798 13.704 1.00 68.00 108 PRO A O 1
ATOM 866 N N . ILE A 1 109 ? -19.804 -0.138 11.876 1.00 71.56 109 ILE A N 1
ATOM 867 C CA . ILE A 1 109 ? -20.319 1.241 11.893 1.00 71.56 109 ILE A CA 1
ATOM 868 C C . ILE A 1 109 ? -21.833 1.244 11.670 1.00 71.56 109 ILE A C 1
ATOM 870 O O . ILE A 1 109 ? -22.559 1.884 12.422 1.00 71.56 109 ILE A O 1
ATOM 874 N N . LEU A 1 110 ? -22.322 0.500 10.675 1.00 77.56 110 LEU A N 1
ATOM 875 C CA . LEU A 1 110 ? -23.758 0.402 10.397 1.00 77.56 110 LEU A CA 1
ATOM 876 C C . LEU A 1 110 ? -24.525 -0.240 11.560 1.00 77.56 110 LEU A C 1
ATOM 878 O O . LEU A 1 110 ? -25.600 0.234 11.921 1.00 77.56 110 LEU A O 1
ATOM 882 N N . VAL A 1 111 ? -23.957 -1.280 12.177 1.00 76.44 111 VAL A N 1
ATOM 883 C CA . VAL A 1 111 ? -24.553 -1.931 13.353 1.00 76.44 111 VAL A CA 1
ATOM 884 C C . VAL A 1 111 ? -24.620 -0.964 14.537 1.00 76.44 111 VAL A C 1
ATOM 886 O O . VAL A 1 111 ? -25.682 -0.813 15.132 1.00 76.44 111 VAL A O 1
ATOM 889 N N . ALA A 1 112 ? -23.529 -0.259 14.848 1.00 75.94 112 ALA A N 1
ATOM 890 C CA . ALA A 1 112 ? -23.496 0.715 15.940 1.00 75.94 112 ALA A CA 1
ATOM 891 C C . ALA A 1 112 ? -24.495 1.863 15.728 1.00 75.94 112 ALA A C 1
ATOM 893 O O . ALA A 1 112 ? -25.150 2.303 16.674 1.00 75.94 112 ALA A O 1
ATOM 894 N N . VAL A 1 113 ? -24.640 2.328 14.484 1.00 86.62 113 VAL A N 1
ATOM 895 C CA . VAL A 1 113 ? -25.610 3.365 14.118 1.00 86.62 113 VAL A CA 1
ATOM 896 C C . VAL A 1 113 ? -27.045 2.882 14.345 1.00 86.62 113 VAL A C 1
ATOM 898 O O . VAL A 1 113 ? -27.808 3.594 14.993 1.00 86.62 113 VAL A O 1
ATOM 901 N N . ASN A 1 114 ? -27.401 1.673 13.897 1.00 87.94 114 ASN A N 1
ATOM 902 C CA . ASN A 1 114 ? -28.737 1.112 14.135 1.00 87.94 114 ASN A CA 1
ATOM 903 C C . ASN A 1 114 ? -29.038 0.968 15.634 1.00 87.94 114 ASN A C 1
ATOM 905 O O . ASN A 1 114 ? -30.047 1.488 16.098 1.00 87.94 114 ASN A O 1
ATOM 909 N N . VAL A 1 115 ? -28.112 0.388 16.408 1.00 84.62 115 VAL A N 1
ATOM 910 C CA . VAL A 1 115 ? -28.265 0.251 17.870 1.00 84.62 115 VAL A CA 1
ATOM 911 C C . VAL A 1 115 ? -28.435 1.616 18.548 1.00 84.62 115 VAL A C 1
ATOM 913 O O . VAL A 1 115 ? -29.244 1.772 19.459 1.00 84.62 115 VAL A O 1
ATOM 916 N N . THR A 1 116 ? -27.700 2.635 18.097 1.00 93.25 116 THR A N 1
ATOM 917 C CA . THR A 1 116 ? -27.831 3.996 18.638 1.00 93.25 116 THR A CA 1
ATOM 918 C C . THR A 1 116 ? -29.213 4.581 18.351 1.00 93.25 116 THR A C 1
ATOM 920 O O . THR A 1 116 ? -29.812 5.188 19.238 1.00 93.25 116 THR A O 1
ATOM 923 N N . PHE A 1 117 ? -29.739 4.391 17.139 1.00 91.62 117 PHE A N 1
ATOM 924 C CA . PHE A 1 117 ? -31.084 4.851 16.803 1.00 91.62 117 PHE A CA 1
ATOM 925 C C . PHE A 1 117 ? -32.161 4.132 17.614 1.00 91.62 117 PHE A C 1
ATOM 927 O O . PHE A 1 117 ? -33.076 4.805 18.089 1.00 91.62 117 PHE A O 1
ATOM 934 N N . ASP A 1 118 ? -32.048 2.824 17.826 1.00 94.19 118 ASP A N 1
ATOM 935 C CA . ASP A 1 118 ? -33.009 2.062 18.632 1.00 94.19 118 ASP A CA 1
ATOM 936 C C . ASP A 1 118 ? -33.044 2.579 20.078 1.00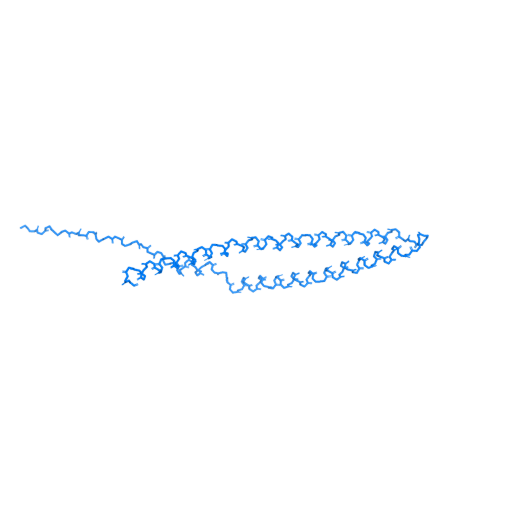 94.19 118 ASP A C 1
ATOM 938 O O . ASP A 1 118 ? -34.103 2.956 20.585 1.00 94.19 118 ASP A O 1
ATOM 942 N N . ASN A 1 119 ? -31.869 2.756 20.689 1.00 92.06 119 ASN A N 1
ATOM 943 C CA . ASN A 1 119 ? -31.744 3.319 22.036 1.00 92.06 119 ASN A CA 1
ATOM 944 C C . ASN A 1 119 ? -32.344 4.734 22.143 1.00 92.06 119 ASN A C 1
ATOM 946 O O . ASN A 1 119 ? -32.950 5.082 23.157 1.00 92.06 119 ASN A O 1
ATOM 950 N N . ILE A 1 120 ? -32.200 5.567 21.105 1.00 91.81 120 ILE A N 1
ATOM 951 C CA . ILE A 1 120 ? -32.802 6.910 21.072 1.00 91.81 120 ILE A CA 1
ATOM 952 C C . ILE A 1 120 ? -34.333 6.822 21.018 1.00 91.81 120 ILE A C 1
ATOM 954 O O . ILE A 1 120 ? -35.006 7.577 21.723 1.00 91.81 120 ILE A O 1
ATOM 958 N N . HIS A 1 121 ? -34.899 5.919 20.215 1.00 95.44 121 HIS A N 1
ATOM 959 C CA . HIS A 1 121 ? -36.352 5.738 20.143 1.00 95.44 121 HIS A CA 1
ATOM 960 C C . HIS A 1 121 ? -36.923 5.232 21.469 1.00 95.44 121 HIS A C 1
ATOM 962 O O . HIS A 1 121 ? -37.945 5.747 21.931 1.00 95.44 121 HIS A O 1
ATOM 968 N N . GLU A 1 122 ? -36.246 4.281 22.110 1.00 87.94 122 GLU A N 1
ATOM 969 C CA . GLU A 1 122 ? -36.623 3.781 23.432 1.00 87.94 122 GLU A CA 1
ATOM 970 C C . GLU A 1 122 ? -36.550 4.880 24.498 1.00 87.94 122 GLU A C 1
ATOM 972 O O . GLU A 1 122 ? -37.501 5.061 25.264 1.00 87.94 122 GLU A O 1
ATOM 977 N N . ALA A 1 123 ? -35.484 5.686 24.501 1.00 84.25 123 ALA A N 1
ATOM 978 C CA . ALA A 1 123 ? -35.358 6.830 25.402 1.00 84.25 123 ALA A CA 1
ATOM 979 C C . ALA A 1 123 ? -36.492 7.849 25.188 1.00 84.25 123 ALA A C 1
ATOM 981 O O . ALA A 1 123 ? -37.120 8.304 26.146 1.00 84.25 123 ALA A O 1
ATOM 982 N N . GLN A 1 124 ? -36.827 8.161 23.933 1.00 88.88 124 GLN A N 1
ATOM 983 C CA . GLN A 1 124 ? -37.947 9.049 23.612 1.00 88.88 124 GLN A CA 1
ATOM 984 C C . GLN A 1 124 ? -39.306 8.463 24.021 1.00 88.88 124 GLN A C 1
ATOM 986 O O . GLN A 1 124 ? -40.205 9.213 24.410 1.00 88.88 124 GLN A O 1
ATOM 991 N N . ALA A 1 125 ? -39.486 7.145 23.922 1.00 87.19 125 ALA A N 1
ATOM 992 C CA . ALA A 1 125 ? -40.693 6.463 24.380 1.00 87.19 125 ALA A CA 1
ATOM 993 C C . ALA A 1 125 ? -40.801 6.468 25.914 1.00 87.19 125 ALA A C 1
ATOM 995 O O . ALA A 1 125 ? -41.901 6.629 26.442 1.00 87.19 125 ALA A O 1
ATOM 996 N N . SER A 1 126 ? -39.679 6.353 26.632 1.00 89.94 126 SER A N 1
ATOM 997 C CA . SER A 1 126 ? -39.635 6.495 28.095 1.00 89.94 126 SER A CA 1
ATOM 998 C C . SER A 1 126 ? -40.099 7.883 28.535 1.00 89.94 126 SER A C 1
ATOM 1000 O O . SER A 1 126 ? -41.048 7.983 29.314 1.00 89.94 126 SER A O 1
ATOM 1002 N N . ILE A 1 127 ? -39.522 8.934 27.939 1.00 83.75 127 ILE A N 1
ATOM 1003 C CA . ILE A 1 127 ? -39.861 10.336 28.236 1.00 83.75 127 ILE A CA 1
ATOM 1004 C C . ILE A 1 127 ? -41.351 10.602 27.974 1.00 83.75 127 ILE A C 1
ATOM 1006 O O . ILE A 1 127 ? -42.028 11.241 28.777 1.00 83.75 127 ILE A O 1
ATOM 1010 N N . ARG A 1 128 ? -41.900 10.069 26.872 1.00 90.44 128 ARG A N 1
ATOM 1011 C CA . ARG A 1 128 ? -43.331 10.208 26.540 1.00 90.44 128 ARG A CA 1
ATOM 1012 C C . ARG A 1 128 ? -44.261 9.549 27.556 1.00 90.44 128 ARG A C 1
ATOM 1014 O O . ARG A 1 128 ? -45.375 10.025 27.743 1.00 90.44 128 ARG A O 1
ATOM 1021 N N . ASN A 1 129 ? -43.811 8.475 28.197 1.00 90.12 129 ASN A N 1
ATOM 1022 C CA . ASN A 1 129 ? -44.578 7.731 29.193 1.00 90.12 129 ASN A CA 1
ATOM 1023 C C . ASN A 1 129 ? -44.361 8.251 30.629 1.00 90.12 129 ASN A C 1
ATOM 1025 O O . ASN A 1 129 ? -44.805 7.602 31.575 1.00 90.12 129 ASN A O 1
ATOM 1029 N N . GLY A 1 130 ? -43.697 9.402 30.802 1.00 66.00 130 GLY A N 1
ATOM 1030 C CA . GLY A 1 130 ? -43.511 10.047 32.106 1.00 66.00 130 GLY A CA 1
ATOM 1031 C C . GLY A 1 130 ? -42.507 9.348 33.028 1.00 66.00 130 GLY A C 1
ATOM 1032 O O . GLY A 1 130 ? -42.604 9.511 34.244 1.00 66.00 130 GLY A O 1
ATOM 1033 N N . ARG A 1 131 ? -41.581 8.564 32.457 1.00 58.19 131 ARG A N 1
ATOM 1034 C CA . ARG A 1 131 ? -40.402 8.016 33.144 1.00 58.19 131 ARG A CA 1
ATOM 1035 C C . ARG A 1 131 ? -39.161 8.838 32.834 1.00 58.19 131 ARG A C 1
ATOM 1037 O O . ARG A 1 131 ? -38.927 9.082 31.627 1.00 58.19 131 ARG A O 1
#

Sequence (131 aa):
MQSEGTSEKAPIAPMQMSQSAIERDYAPSSGARQIRTILLILLAIHMALAWVYFLEQIIGLIQYYNVPKDIRDYNAAFSYISNVVFGAILILYLAIYIFAVFQYARIPILVAVNVTFDNIHEAQASIRNGR

Secondary structure (DSSP, 8-state):
------------------HHHHHHHTSPPHHHHHHHHHHHHHHHHHHHHHHHHHHHHHHHHHHHHHS-GGG--HHHHHHHHHHHHHHHHHHHHHHHHHHHHHHHHHHHHHHHHHHHHHHHHHHHHHHHTT-

Foldseek 3Di:
DDDPDPPPPDPPDPPPPPVVVVVVVPDPDPVNVVVVVVVVVVVVVVLVVLVVVLVVLVVQLVVLVVDDPVPHDVVSNVVSVVSNVVSVVVVVVVVVVVVVVVVVVVVVVVVVVVVVVVVVVVVVVCVVVVD